Protein AF-A0A7W0LA70-F1 (afdb_monomer_lite)

Secondary structure 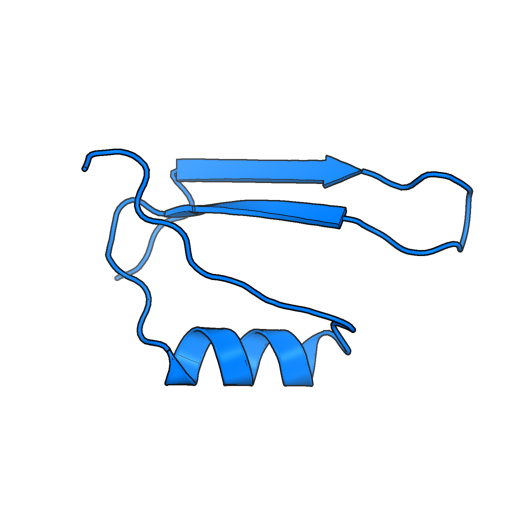(DSSP, 8-state):
---EEEEEEEESSTTS-EEEEEEESSPPPHHHHHHHHHHHT-S------S--

Sequence (52 aa):
EINIAGAQVSRADAGGEALMAITTDSEVAPELLATIAERIGARDARLANLTS

Structure (mmCIF, N/CA/C/O backbone):
data_AF-A0A7W0LA70-F1
#
_entry.id   AF-A0A7W0LA70-F1
#
loop_
_atom_site.group_PDB
_atom_site.id
_atom_site.type_symbol
_atom_site.label_atom_id
_atom_site.label_alt_id
_atom_site.label_comp_id
_atom_site.label_asym_id
_atom_site.label_entity_id
_atom_site.label_seq_id
_atom_site.pdbx_PDB_ins_code
_atom_site.Cartn_x
_atom_site.Cartn_y
_atom_site.Cartn_z
_atom_site.occupancy
_atom_site.B_iso_or_equiv
_atom_site.auth_seq_id
_atom_site.auth_comp_id
_atom_site.auth_asym_id
_atom_site.auth_atom_id
_atom_site.pdbx_PDB_model_num
ATOM 1 N N . GLU A 1 1 ? -11.041 8.421 9.362 1.00 86.50 1 GLU A N 1
ATOM 2 C CA . GLU A 1 1 ? -9.889 8.995 8.639 1.00 86.50 1 GLU A CA 1
ATOM 3 C C . GLU A 1 1 ? -8.789 7.948 8.668 1.00 86.50 1 GLU A C 1
ATOM 5 O O . GLU A 1 1 ? -8.729 7.234 9.658 1.00 86.50 1 GLU A O 1
ATOM 10 N N . ILE A 1 2 ? -8.032 7.762 7.588 1.00 93.06 2 ILE A N 1
ATOM 11 C CA . ILE A 1 2 ? -6.925 6.795 7.540 1.00 93.06 2 ILE A CA 1
ATOM 12 C C . ILE A 1 2 ? -5.684 7.601 7.187 1.00 93.06 2 ILE A C 1
ATOM 14 O O . ILE A 1 2 ? -5.628 8.145 6.082 1.00 93.06 2 ILE A O 1
ATOM 18 N N . ASN A 1 3 ? -4.712 7.681 8.095 1.00 96.38 3 ASN A N 1
ATOM 19 C CA . ASN A 1 3 ? -3.465 8.383 7.818 1.00 96.38 3 ASN A CA 1
ATOM 20 C C . ASN A 1 3 ? -2.354 7.409 7.452 1.00 96.38 3 ASN A C 1
ATOM 22 O O . ASN A 1 3 ? -2.293 6.273 7.925 1.00 96.38 3 ASN A O 1
ATOM 26 N N . ILE A 1 4 ? -1.435 7.895 6.623 1.00 96.25 4 ILE A N 1
ATOM 27 C CA . ILE A 1 4 ? -0.195 7.201 6.297 1.00 96.25 4 ILE A CA 1
ATOM 28 C C . ILE A 1 4 ? 0.823 7.553 7.382 1.00 96.25 4 ILE A C 1
ATOM 30 O O . ILE A 1 4 ? 1.361 8.658 7.404 1.00 96.25 4 ILE A O 1
ATOM 34 N N . ALA A 1 5 ? 1.088 6.603 8.275 1.00 96.00 5 ALA A N 1
ATOM 35 C CA . ALA A 1 5 ? 2.129 6.719 9.294 1.00 96.00 5 ALA A CA 1
ATOM 36 C C . ALA A 1 5 ? 3.531 6.498 8.700 1.00 96.00 5 ALA A C 1
ATOM 38 O O . ALA A 1 5 ? 4.525 7.001 9.218 1.00 96.00 5 ALA A O 1
ATOM 39 N N . GLY A 1 6 ? 3.613 5.762 7.590 1.00 96.75 6 GLY A N 1
ATOM 40 C CA . GLY A 1 6 ? 4.843 5.571 6.835 1.00 96.75 6 GLY A CA 1
ATOM 41 C C . GLY A 1 6 ? 4.576 4.960 5.467 1.00 96.75 6 GLY A C 1
ATOM 42 O O . GLY A 1 6 ? 3.606 4.231 5.276 1.00 96.75 6 GLY A O 1
ATOM 43 N N . ALA A 1 7 ? 5.448 5.251 4.509 1.00 97.06 7 ALA A N 1
ATOM 44 C CA . ALA A 1 7 ? 5.405 4.653 3.183 1.00 97.06 7 ALA A CA 1
ATOM 45 C C . ALA A 1 7 ? 6.826 4.412 2.681 1.00 97.06 7 ALA A C 1
ATOM 47 O O . ALA A 1 7 ? 7.702 5.260 2.855 1.00 97.06 7 ALA A O 1
ATOM 48 N N . GLN A 1 8 ? 7.047 3.264 2.055 1.00 97.50 8 GLN A N 1
ATOM 49 C CA . GLN A 1 8 ? 8.281 2.904 1.369 1.00 97.50 8 GLN A CA 1
ATOM 50 C C . GLN A 1 8 ? 7.936 2.362 -0.011 1.00 97.50 8 GLN A C 1
ATOM 52 O O . GLN A 1 8 ? 6.966 1.622 -0.178 1.00 97.50 8 GLN A O 1
ATOM 57 N N . VAL A 1 9 ? 8.742 2.734 -1.000 1.00 95.38 9 VAL A N 1
ATOM 58 C CA . VAL A 1 9 ? 8.606 2.257 -2.374 1.00 95.38 9 VAL A CA 1
ATOM 59 C C . VAL A 1 9 ? 9.986 1.885 -2.879 1.00 95.38 9 VAL A C 1
ATOM 61 O O . VAL A 1 9 ? 10.933 2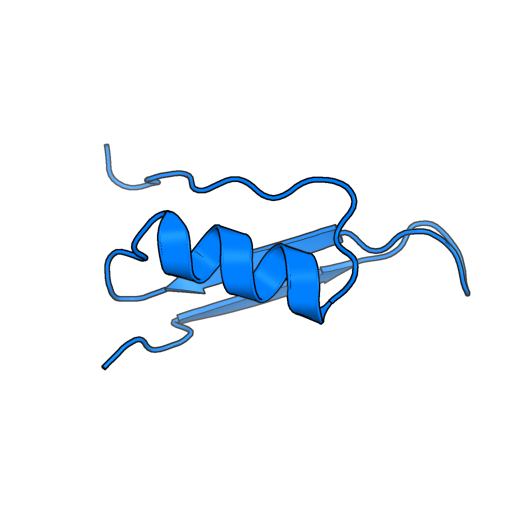.657 -2.736 1.00 95.38 9 VAL A O 1
ATOM 64 N N . SER A 1 10 ? 10.097 0.714 -3.488 1.00 95.06 10 SER A N 1
ATOM 65 C CA . SER A 1 10 ? 11.312 0.268 -4.153 1.00 95.06 10 SER A CA 1
ATOM 66 C C . SER A 1 10 ? 10.985 -0.355 -5.502 1.00 95.06 10 SER A C 1
ATOM 68 O O . SER A 1 10 ? 9.845 -0.710 -5.803 1.00 95.06 10 SER A O 1
ATOM 70 N N . ARG A 1 11 ? 12.007 -0.455 -6.345 1.00 94.56 11 A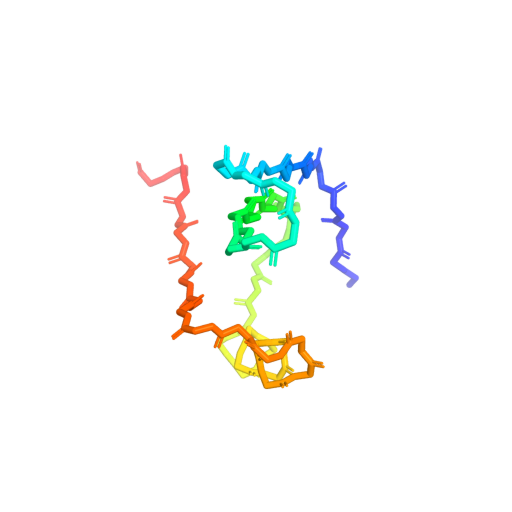RG A N 1
ATOM 71 C CA . ARG A 1 11 ? 11.956 -1.142 -7.632 1.00 94.56 11 ARG A CA 1
ATOM 72 C C . ARG A 1 11 ? 13.294 -1.802 -7.892 1.00 94.56 11 ARG A C 1
ATOM 74 O O . ARG A 1 11 ? 14.322 -1.222 -7.551 1.00 94.56 11 ARG A O 1
ATOM 81 N N . ALA A 1 12 ? 13.259 -2.993 -8.481 1.00 87.50 12 ALA A N 1
ATOM 82 C CA . ALA A 1 12 ? 14.475 -3.721 -8.834 1.00 87.50 12 ALA A CA 1
ATOM 83 C C . ALA A 1 12 ? 15.226 -3.019 -9.974 1.00 87.50 12 ALA A C 1
ATOM 85 O O . ALA A 1 12 ? 16.428 -2.804 -9.879 1.00 87.50 12 ALA A O 1
ATOM 86 N N . ASP A 1 13 ? 14.484 -2.572 -10.991 1.00 91.94 13 ASP A N 1
ATOM 87 C CA . ASP A 1 13 ? 15.025 -1.946 -12.196 1.00 91.94 13 ASP A CA 1
ATOM 88 C C . ASP A 1 13 ? 14.191 -0.727 -12.605 1.00 91.94 13 ASP A C 1
ATOM 90 O O . ASP A 1 13 ? 13.027 -0.578 -12.212 1.00 91.94 13 ASP A O 1
ATOM 94 N N . ALA A 1 14 ? 14.753 0.158 -13.428 1.00 89.12 14 ALA A N 1
ATOM 95 C CA . ALA A 1 14 ? 14.001 1.261 -14.021 1.00 89.12 14 ALA A CA 1
ATOM 96 C C . ALA A 1 14 ?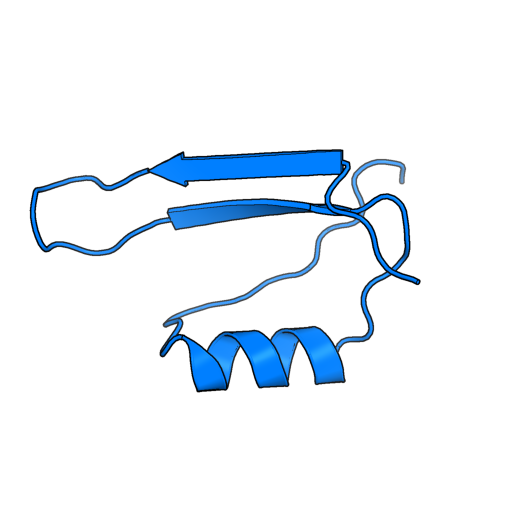 12.894 0.718 -14.944 1.00 89.12 14 ALA A C 1
ATOM 98 O O . ALA A 1 14 ? 13.150 -0.102 -15.818 1.00 89.12 14 ALA A O 1
ATOM 99 N N . GLY A 1 15 ? 11.650 1.156 -14.733 1.00 86.25 15 GLY A N 1
ATOM 100 C CA . GLY A 1 15 ? 10.491 0.699 -15.513 1.00 86.25 15 GLY A CA 1
ATOM 101 C C . GLY A 1 15 ? 9.963 -0.702 -15.166 1.00 86.25 15 GLY A C 1
ATOM 102 O O . GLY A 1 15 ? 8.894 -1.058 -15.644 1.00 86.25 15 GLY A O 1
ATOM 103 N N . GLY A 1 16 ? 10.653 -1.471 -14.314 1.00 88.75 16 GLY A N 1
ATOM 104 C CA . GLY A 1 16 ? 10.181 -2.773 -13.827 1.00 88.75 16 GLY A CA 1
ATOM 105 C C . GLY A 1 16 ? 9.103 -2.687 -12.739 1.00 88.75 16 GLY A C 1
ATOM 106 O O . GLY A 1 16 ? 8.619 -1.601 -12.396 1.00 88.75 16 GLY A O 1
ATOM 107 N N . GLU A 1 17 ? 8.779 -3.838 -12.151 1.00 92.31 17 GLU A N 1
ATOM 108 C CA . GLU A 1 17 ? 7.843 -3.952 -11.028 1.00 92.31 17 GLU A CA 1
ATOM 109 C C . GLU A 1 17 ? 8.293 -3.110 -9.828 1.00 92.31 17 GLU A C 1
ATOM 111 O O . GLU A 1 17 ? 9.484 -3.016 -9.506 1.00 92.31 17 GLU A O 1
ATOM 116 N N . ALA A 1 18 ? 7.318 -2.498 -9.162 1.00 93.94 18 ALA A N 1
ATOM 117 C CA . ALA A 1 18 ? 7.529 -1.775 -7.920 1.00 93.94 18 ALA A CA 1
ATOM 118 C C . ALA A 1 18 ? 6.936 -2.560 -6.748 1.00 93.94 18 ALA A C 1
ATOM 120 O O . ALA A 1 18 ? 5.882 -3.180 -6.872 1.00 93.94 18 ALA A O 1
ATOM 121 N N . LEU A 1 19 ? 7.598 -2.483 -5.597 1.00 95.25 19 LEU A N 1
ATOM 122 C CA . LEU A 1 19 ? 7.058 -2.920 -4.318 1.00 95.25 19 LEU A CA 1
ATOM 123 C C . LEU A 1 19 ? 6.774 -1.684 -3.468 1.00 95.25 19 LEU A C 1
ATOM 125 O O . LEU A 1 19 ? 7.638 -0.823 -3.306 1.00 95.25 19 LEU A O 1
ATOM 129 N N . MET A 1 20 ? 5.571 -1.614 -2.911 1.00 95.88 20 MET A N 1
ATOM 130 C CA . MET A 1 20 ? 5.157 -0.563 -1.991 1.00 95.88 20 MET A CA 1
ATOM 131 C C . MET A 1 20 ? 4.754 -1.188 -0.657 1.00 95.88 20 MET A C 1
ATOM 133 O O . MET A 1 20 ? 4.018 -2.171 -0.625 1.00 95.88 20 MET A O 1
ATOM 137 N N . ALA A 1 21 ? 5.219 -0.595 0.438 1.00 96.62 21 ALA A N 1
ATOM 138 C CA . ALA A 1 21 ? 4.775 -0.903 1.789 1.00 96.62 21 ALA A CA 1
ATOM 139 C C . ALA A 1 21 ? 4.256 0.384 2.434 1.00 96.62 21 ALA A C 1
ATOM 141 O O . ALA A 1 21 ? 4.974 1.384 2.483 1.00 96.62 21 ALA A O 1
ATOM 142 N N . ILE A 1 22 ? 3.011 0.365 2.907 1.00 96.75 22 ILE A N 1
ATOM 143 C CA . ILE A 1 22 ? 2.369 1.490 3.594 1.00 96.75 22 ILE A CA 1
ATOM 144 C C . ILE A 1 22 ? 1.962 1.019 4.985 1.00 96.75 22 ILE A C 1
ATOM 146 O O . ILE A 1 22 ? 1.287 0.001 5.120 1.00 96.75 22 ILE A O 1
ATOM 150 N N . THR A 1 23 ? 2.338 1.789 5.999 1.00 96.88 23 THR A N 1
ATOM 151 C CA . THR A 1 23 ? 1.842 1.638 7.365 1.00 96.88 23 THR A CA 1
ATOM 152 C C . THR A 1 23 ? 0.795 2.710 7.612 1.00 96.88 23 THR A C 1
ATOM 154 O O . THR A 1 23 ? 1.052 3.897 7.389 1.00 96.88 23 THR A O 1
ATOM 157 N N . THR A 1 24 ? -0.374 2.301 8.089 1.00 95.94 24 THR A N 1
ATOM 158 C CA . THR A 1 24 ? -1.461 3.203 8.469 1.00 95.94 24 THR A CA 1
ATOM 159 C C . THR A 1 24 ? -1.618 3.253 9.982 1.00 95.94 24 THR A C 1
ATOM 161 O O . THR A 1 24 ? -1.238 2.321 10.688 1.00 95.94 24 THR A O 1
ATOM 164 N N . ASP A 1 25 ? -2.165 4.355 10.485 1.00 95.25 25 ASP A N 1
ATOM 165 C CA . ASP A 1 25 ? -2.511 4.503 11.908 1.00 95.25 25 ASP A CA 1
ATOM 166 C C . ASP A 1 25 ? -3.848 3.839 12.281 1.00 95.25 25 ASP A C 1
ATOM 168 O O . ASP A 1 25 ? -4.181 3.705 13.456 1.00 95.25 25 ASP A O 1
ATOM 172 N N . SER A 1 26 ? -4.601 3.428 11.263 1.00 94.06 26 SER A N 1
ATOM 173 C CA . SER A 1 26 ? -5.952 2.893 11.356 1.00 94.06 26 SER A CA 1
ATOM 174 C C . SER A 1 26 ? -6.065 1.610 10.541 1.00 94.06 26 SER A C 1
ATOM 176 O O . SER A 1 26 ? -5.360 1.432 9.543 1.00 94.06 26 SER A O 1
ATOM 178 N N . GLU A 1 27 ? -6.975 0.726 10.945 1.00 92.81 27 GLU A N 1
ATOM 179 C CA . GLU A 1 27 ? -7.268 -0.502 10.207 1.00 92.81 27 GLU A CA 1
ATOM 180 C C . GLU A 1 27 ? -7.815 -0.182 8.806 1.00 92.81 27 GLU A C 1
ATOM 182 O O . GLU A 1 27 ? -8.633 0.724 8.623 1.00 92.81 27 GLU A O 1
ATOM 187 N N . VAL A 1 28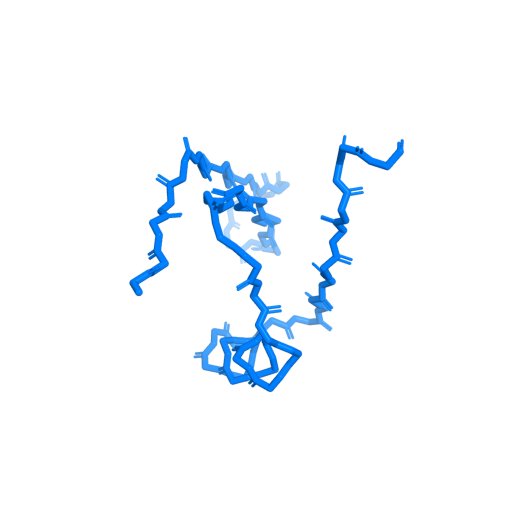 ? -7.343 -0.923 7.803 1.00 94.50 28 VAL A N 1
ATOM 188 C CA . VAL A 1 28 ? -7.776 -0.773 6.411 1.00 94.50 28 VAL A CA 1
ATOM 189 C C . VAL A 1 28 ? -8.722 -1.917 6.076 1.00 94.50 28 VAL A C 1
ATOM 191 O O . VAL A 1 28 ? -8.351 -3.086 6.157 1.00 94.50 28 VAL A O 1
ATOM 194 N N . ALA A 1 29 ? -9.946 -1.573 5.675 1.00 95.44 29 ALA A N 1
ATOM 195 C CA . ALA A 1 29 ? -10.935 -2.555 5.252 1.00 95.44 29 ALA A CA 1
ATOM 196 C C . ALA A 1 29 ? -10.455 -3.324 3.997 1.00 95.44 29 ALA A C 1
ATOM 198 O O . ALA A 1 29 ? -9.881 -2.703 3.090 1.00 95.44 29 ALA A O 1
ATOM 199 N N . PRO A 1 30 ? -10.712 -4.641 3.889 1.00 95.19 30 PRO A N 1
ATOM 200 C CA . PRO A 1 30 ? -10.299 -5.444 2.734 1.00 95.19 30 PRO A CA 1
ATOM 201 C C . PRO A 1 30 ? -10.786 -4.896 1.383 1.00 95.19 30 PRO A C 1
ATOM 203 O O . PRO A 1 30 ? -10.059 -4.942 0.392 1.00 95.19 30 PRO A O 1
ATOM 206 N N . GLU A 1 31 ? -11.986 -4.320 1.339 1.00 97.06 31 GLU A N 1
ATOM 207 C CA . GLU A 1 31 ? -12.591 -3.746 0.133 1.00 97.06 31 GLU A CA 1
ATOM 208 C C . GLU A 1 31 ? -11.838 -2.496 -0.339 1.00 97.06 31 GLU A C 1
ATOM 210 O O . GLU A 1 31 ? -11.693 -2.257 -1.542 1.00 97.06 31 GLU A O 1
ATOM 215 N N . LEU A 1 32 ? -11.317 -1.706 0.605 1.00 96.31 32 LEU A N 1
ATOM 216 C CA . LEU A 1 32 ? -10.499 -0.541 0.293 1.00 96.31 32 LEU A CA 1
ATOM 217 C C . LEU A 1 32 ? -9.143 -0.971 -0.280 1.00 96.31 32 LEU A C 1
ATOM 219 O O . LEU A 1 32 ? -8.701 -0.395 -1.273 1.00 96.31 32 LEU A O 1
ATOM 223 N N . LEU A 1 33 ? -8.518 -2.013 0.283 1.00 96.81 33 LEU A N 1
ATOM 224 C CA . LEU A 1 33 ? -7.287 -2.585 -0.270 1.00 96.81 33 LEU A CA 1
ATOM 225 C C . LEU A 1 33 ? -7.506 -3.101 -1.699 1.00 96.81 33 LEU A C 1
ATOM 227 O O . LEU A 1 33 ? -6.709 -2.789 -2.584 1.00 96.81 33 LEU A O 1
ATOM 231 N N . ALA A 1 34 ? -8.598 -3.833 -1.938 1.00 97.81 34 ALA A N 1
ATOM 232 C CA . ALA A 1 34 ? -8.955 -4.322 -3.269 1.00 97.81 34 ALA A CA 1
ATOM 233 C C . ALA A 1 34 ? -9.162 -3.166 -4.264 1.00 97.81 34 ALA A C 1
ATOM 235 O O . ALA A 1 34 ? -8.615 -3.192 -5.365 1.00 97.81 34 ALA A O 1
ATOM 236 N N . THR A 1 35 ? -9.867 -2.110 -3.846 1.00 98.12 35 THR A N 1
ATOM 237 C CA . THR A 1 35 ? -10.090 -0.907 -4.665 1.00 98.12 35 THR A CA 1
ATOM 238 C C . THR A 1 35 ? -8.777 -0.207 -5.024 1.00 98.12 35 THR A C 1
ATOM 240 O O . THR A 1 35 ? -8.603 0.260 -6.149 1.00 98.12 35 THR A O 1
ATOM 243 N N . ILE A 1 36 ? -7.839 -0.105 -4.078 1.00 96.81 36 ILE A N 1
ATOM 244 C CA . ILE A 1 36 ? -6.522 0.493 -4.328 1.00 96.81 36 ILE A CA 1
ATOM 245 C C . ILE A 1 36 ? -5.726 -0.377 -5.302 1.00 96.81 36 ILE A C 1
ATOM 247 O O . ILE A 1 36 ? -5.182 0.157 -6.268 1.00 96.81 36 ILE A O 1
ATOM 251 N N . ALA A 1 37 ? -5.693 -1.694 -5.080 1.00 97.62 37 ALA A N 1
ATOM 252 C CA . ALA A 1 37 ? -4.983 -2.644 -5.930 1.00 97.62 37 ALA A CA 1
ATOM 253 C C . ALA A 1 37 ? -5.467 -2.573 -7.386 1.00 97.62 37 ALA A C 1
ATOM 255 O O . ALA A 1 37 ? -4.646 -2.465 -8.295 1.00 97.62 37 ALA A O 1
ATOM 256 N N . GLU A 1 38 ? -6.785 -2.537 -7.601 1.00 98.25 38 GLU A N 1
ATOM 257 C CA . GLU A 1 38 ? -7.380 -2.350 -8.927 1.00 98.25 38 GLU A CA 1
ATOM 258 C C . GLU A 1 38 ? -6.954 -1.014 -9.552 1.00 98.25 38 GLU A C 1
ATOM 260 O O . GLU A 1 38 ? -6.465 -0.979 -10.681 1.00 98.25 38 GLU A O 1
ATOM 265 N N . ARG A 1 39 ? -7.072 0.092 -8.805 1.00 98.06 39 ARG A N 1
ATOM 266 C CA . ARG A 1 39 ? -6.766 1.442 -9.308 1.00 98.06 39 ARG A CA 1
ATOM 267 C C . ARG A 1 39 ? -5.314 1.635 -9.724 1.00 98.06 39 ARG A C 1
ATOM 269 O O . ARG A 1 39 ? -5.060 2.422 -10.633 1.00 98.06 39 ARG A O 1
ATOM 276 N N . ILE A 1 40 ? -4.374 0.973 -9.053 1.00 94.56 40 ILE A N 1
ATOM 277 C CA . ILE A 1 40 ? -2.942 1.098 -9.361 1.00 94.56 40 ILE A CA 1
ATOM 278 C C . ILE A 1 40 ? -2.424 -0.036 -10.253 1.00 94.56 40 ILE A C 1
ATOM 280 O O . ILE A 1 40 ? -1.239 -0.048 -10.5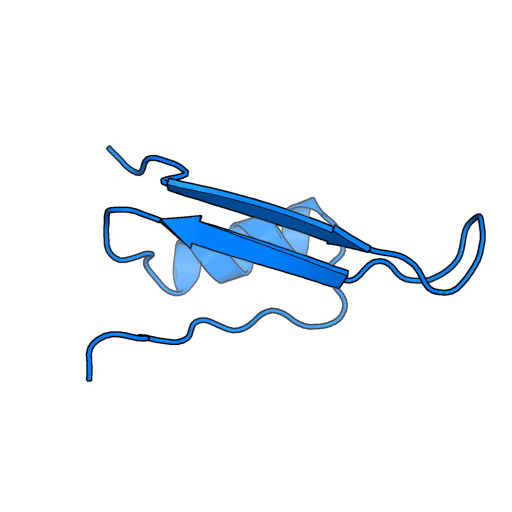77 1.00 94.56 40 ILE A O 1
ATOM 284 N N . GLY A 1 41 ? -3.285 -0.984 -10.641 1.00 95.06 41 GLY A N 1
ATOM 285 C CA . GLY A 1 41 ? -2.884 -2.164 -11.405 1.00 95.06 41 GLY A CA 1
ATOM 286 C C . GLY A 1 41 ? -1.911 -3.063 -10.639 1.00 95.06 41 GLY A C 1
ATOM 287 O O . GLY A 1 41 ? -0.993 -3.622 -11.235 1.00 95.06 41 GLY A O 1
ATOM 288 N N . ALA A 1 42 ? -2.069 -3.171 -9.316 1.00 96.19 42 ALA A N 1
ATOM 289 C CA . ALA A 1 42 ? -1.196 -3.991 -8.490 1.00 96.19 42 ALA A CA 1
ATOM 290 C C . ALA A 1 42 ? -1.356 -5.472 -8.841 1.00 96.19 42 ALA A C 1
ATOM 292 O O . ALA A 1 42 ? -2.462 -6.010 -8.871 1.00 96.19 42 ALA A O 1
ATOM 293 N N . ARG A 1 43 ? -0.227 -6.153 -9.039 1.00 95.19 43 ARG A N 1
ATOM 294 C CA . ARG A 1 43 ? -0.204 -7.600 -9.267 1.00 95.19 43 ARG A CA 1
ATOM 295 C C . ARG A 1 43 ? -0.607 -8.402 -8.023 1.00 95.19 43 ARG A C 1
ATOM 297 O O . ARG A 1 43 ? -1.199 -9.468 -8.153 1.00 95.19 43 ARG A O 1
ATOM 304 N N . ASP A 1 44 ? -0.244 -7.925 -6.837 1.00 95.94 44 ASP A N 1
ATOM 305 C CA . ASP A 1 44 ? -0.558 -8.543 -5.545 1.00 95.94 44 ASP A CA 1
ATOM 306 C C . ASP A 1 44 ? -0.699 -7.426 -4.500 1.00 95.94 44 ASP A C 1
ATOM 308 O O . ASP A 1 44 ? 0.001 -6.412 -4.569 1.00 95.94 44 ASP A O 1
ATOM 312 N N . ALA A 1 45 ? -1.618 -7.596 -3.554 1.00 97.38 45 ALA A N 1
ATOM 313 C CA . ALA A 1 45 ? -1.853 -6.664 -2.462 1.00 97.38 45 ALA A CA 1
ATOM 314 C C . ALA A 1 45 ? -2.244 -7.452 -1.211 1.00 97.38 45 ALA A C 1
ATOM 316 O O . ALA A 1 45 ? -3.105 -8.333 -1.263 1.00 97.38 45 ALA A O 1
ATOM 317 N N . ARG A 1 46 ? -1.609 -7.142 -0.077 1.00 96.56 46 ARG A N 1
ATOM 318 C CA . ARG A 1 46 ? -1.830 -7.841 1.195 1.00 96.56 46 ARG A CA 1
ATOM 319 C C . ARG A 1 46 ? -1.877 -6.853 2.338 1.00 96.56 46 ARG A C 1
ATOM 321 O O . ARG A 1 46 ? -1.133 -5.876 2.352 1.00 96.56 46 ARG A O 1
ATOM 328 N N . LEU A 1 47 ? -2.719 -7.166 3.311 1.00 95.50 47 LEU A N 1
ATOM 329 C CA . LEU A 1 47 ? -2.762 -6.485 4.592 1.00 95.50 47 LEU A CA 1
ATOM 330 C C . LEU A 1 47 ? -2.080 -7.359 5.643 1.00 95.50 47 LEU A C 1
ATOM 332 O O . LEU A 1 47 ? -2.318 -8.565 5.693 1.00 95.50 47 LEU A O 1
ATOM 336 N N . ALA A 1 48 ? -1.247 -6.751 6.479 1.00 94.25 48 ALA A N 1
ATOM 337 C CA . ALA A 1 48 ? -0.628 -7.410 7.618 1.00 94.25 48 ALA A CA 1
ATOM 338 C C . ALA A 1 48 ? -0.793 -6.534 8.859 1.00 94.25 48 ALA A C 1
ATOM 340 O O . ALA A 1 48 ? -0.542 -5.331 8.810 1.00 94.25 48 ALA A O 1
ATOM 341 N N . ASN A 1 49 ? -1.194 -7.149 9.970 1.00 92.38 49 ASN A N 1
ATOM 342 C CA . ASN A 1 49 ? -1.168 -6.509 11.277 1.00 92.38 49 ASN A CA 1
ATOM 343 C C . ASN A 1 49 ? 0.205 -6.774 11.920 1.00 92.38 49 ASN A C 1
ATOM 345 O O . ASN A 1 49 ? 0.625 -7.922 12.030 1.00 92.38 49 ASN A O 1
ATOM 349 N N . LEU A 1 50 ? 0.919 -5.707 12.288 1.00 89.06 50 LEU A N 1
ATOM 350 C CA . LEU A 1 50 ? 2.297 -5.754 12.804 1.00 89.06 50 LEU A CA 1
ATOM 351 C C . LEU A 1 50 ? 2.381 -5.641 14.335 1.00 89.06 50 LEU A C 1
ATOM 353 O O . LEU A 1 50 ? 3.479 -5.642 14.884 1.00 89.06 50 LEU A O 1
ATOM 357 N N . THR A 1 51 ? 1.246 -5.518 15.022 1.00 82.56 51 THR A N 1
ATOM 358 C CA . THR A 1 51 ? 1.177 -5.367 16.486 1.00 82.56 51 THR A CA 1
ATOM 359 C C . THR A 1 51 ? 0.512 -6.563 17.167 1.00 82.56 51 THR A C 1
ATOM 361 O O . THR A 1 51 ? 0.044 -6.436 18.296 1.00 82.56 51 THR A O 1
ATOM 364 N N . SER A 1 52 ? 0.408 -7.691 16.456 1.00 62.72 52 SER A N 1
ATOM 365 C CA . SER A 1 52 ? -0.171 -8.947 16.958 1.00 62.72 52 SER A CA 1
ATOM 366 C C . SER A 1 52 ? 0.785 -9.691 17.882 1.00 62.72 52 SER A C 1
ATOM 368 O O . SER A 1 52 ? 1.990 -9.738 17.549 1.00 62.72 52 SER A O 1
#

Radius of gyration: 12.05 Å; chains: 1; bounding box: 28×18×32 Å

pLDDT: mean 93.91, std 5.51, range [62.72, 98.25]

Foldseek 3Di:
DKDFPDKDKDDPDVPHDIDIDTDIPDDDDPVNQVVVCVVVVNPDTDDDDPPD